Protein AF-A0A2W0B9J3-F1 (afdb_monomer_lite)

Sequence (115 aa):
MVRSGYRTKSEAAHKLIRHPASRTFAASAPAKIAAGSRSGMVVPVAVPQPRQAVLNERSLSRLEESTLTNTLVRRCIAGDASAWEDLVKQQNRRIYNICYRFTGSASDAEDLTQE

Structure (mmCIF, N/CA/C/O backbone):
data_AF-A0A2W0B9J3-F1
#
_entry.id   AF-A0A2W0B9J3-F1
#
loop_
_atom_site.group_PDB
_atom_site.id
_atom_site.type_symbol
_atom_site.label_atom_id
_atom_site.label_alt_id
_atom_site.label_comp_id
_ato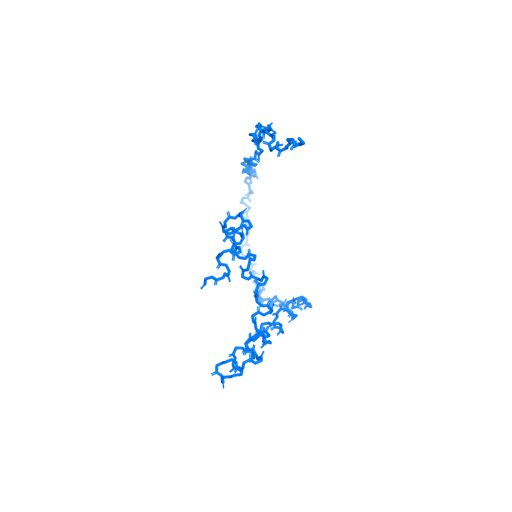m_site.label_asym_id
_atom_site.label_entity_id
_atom_site.label_seq_id
_atom_site.pdbx_PDB_ins_code
_atom_site.Cartn_x
_atom_site.Cartn_y
_atom_site.Cartn_z
_atom_site.occupancy
_atom_site.B_iso_or_equiv
_atom_site.auth_seq_id
_atom_site.auth_comp_id
_atom_site.auth_asym_id
_atom_site.auth_atom_id
_atom_site.pdbx_PDB_model_num
ATOM 1 N N . MET A 1 1 ? 23.151 23.033 37.081 1.00 39.84 1 MET A N 1
ATOM 2 C CA . MET A 1 1 ? 22.379 23.536 35.927 1.00 39.84 1 MET A CA 1
ATOM 3 C C . MET A 1 1 ? 21.322 22.489 35.568 1.00 39.84 1 MET A C 1
ATOM 5 O O . MET A 1 1 ? 21.695 21.377 35.243 1.00 39.84 1 MET A O 1
ATOM 9 N N . VAL A 1 2 ? 20.047 22.848 35.762 1.00 45.16 2 VAL A N 1
ATOM 10 C CA . VAL A 1 2 ? 18.768 22.288 35.256 1.00 45.16 2 VAL A CA 1
ATOM 11 C C . VAL A 1 2 ? 18.516 20.761 35.251 1.00 45.16 2 VAL A C 1
ATOM 13 O O . VAL A 1 2 ? 19.045 20.004 34.450 1.00 45.16 2 VAL A O 1
ATOM 16 N N . ARG A 1 3 ? 17.565 20.369 36.114 1.00 45.56 3 ARG A N 1
ATOM 17 C CA . ARG A 1 3 ? 16.766 19.131 36.115 1.00 45.56 3 ARG A CA 1
ATOM 18 C C . ARG A 1 3 ? 15.585 19.262 35.141 1.00 45.56 3 ARG A C 1
ATOM 20 O O . ARG A 1 3 ? 14.944 20.307 35.150 1.00 45.56 3 ARG A O 1
ATOM 27 N N . SER A 1 4 ? 15.207 18.194 34.440 1.00 36.88 4 SER A N 1
ATOM 28 C CA . SER A 1 4 ? 13.822 17.952 33.990 1.00 36.88 4 SER A CA 1
ATOM 29 C C . SER A 1 4 ? 13.718 16.485 33.541 1.00 36.88 4 SER A C 1
ATOM 31 O O . SER A 1 4 ? 14.455 16.081 32.658 1.00 36.88 4 SER A O 1
ATOM 33 N N . GLY A 1 5 ? 12.948 15.575 34.132 1.00 39.62 5 GLY A N 1
ATOM 34 C CA . GLY A 1 5 ? 11.728 15.757 34.904 1.00 39.62 5 GLY A CA 1
ATOM 35 C C . GLY A 1 5 ? 10.510 15.288 34.109 1.00 39.62 5 GLY A C 1
ATOM 36 O O . GLY A 1 5 ? 9.553 16.046 33.995 1.00 39.62 5 GLY A O 1
ATOM 37 N N . TYR A 1 6 ? 10.507 14.058 33.579 1.00 40.56 6 TYR A N 1
ATOM 38 C CA . TYR A 1 6 ? 9.263 13.434 33.113 1.00 40.56 6 TYR A CA 1
ATOM 39 C C . TYR A 1 6 ? 8.441 13.024 34.337 1.00 40.56 6 TYR A C 1
ATOM 41 O O . TYR A 1 6 ? 8.547 11.931 34.888 1.00 40.56 6 TYR A O 1
ATOM 49 N N . ARG A 1 7 ? 7.700 14.017 34.828 1.00 42.91 7 ARG A N 1
ATOM 50 C CA . ARG A 1 7 ? 6.738 13.945 35.917 1.00 42.91 7 ARG A CA 1
ATOM 51 C C . ARG A 1 7 ? 5.591 13.014 35.522 1.00 42.91 7 ARG A C 1
ATOM 53 O O . ARG A 1 7 ? 4.931 13.208 34.509 1.00 42.91 7 ARG A O 1
ATOM 60 N N . THR A 1 8 ? 5.350 12.048 36.393 1.00 45.84 8 THR A N 1
ATOM 61 C CA . THR A 1 8 ? 4.163 11.203 36.486 1.00 45.84 8 THR A CA 1
ATOM 62 C C . THR A 1 8 ? 2.905 12.019 36.817 1.00 45.84 8 THR A C 1
ATOM 64 O O . THR A 1 8 ? 2.974 12.941 37.632 1.00 45.84 8 THR A O 1
ATOM 67 N N . LYS A 1 9 ? 1.763 11.652 36.210 1.00 33.56 9 LYS A N 1
ATOM 68 C CA . LYS A 1 9 ? 0.414 11.489 36.811 1.00 33.56 9 LYS A CA 1
ATOM 69 C C . LYS A 1 9 ? -0.682 11.568 35.744 1.00 33.56 9 LYS A C 1
ATOM 71 O O . LYS A 1 9 ? -0.665 12.489 34.939 1.00 33.56 9 LYS A O 1
ATOM 76 N N . SER A 1 10 ? -1.633 10.632 35.828 1.00 38.69 10 SER A N 1
ATOM 77 C CA . SER A 1 10 ? -3.018 10.653 35.312 1.00 38.69 10 SER A CA 1
ATOM 78 C C . SER A 1 10 ? -3.377 9.217 34.898 1.00 38.69 10 SER A C 1
ATOM 80 O O . SER A 1 10 ? -3.296 8.860 33.731 1.00 38.69 10 SER A O 1
ATOM 82 N N . GLU A 1 11 ? -3.537 8.266 35.815 1.00 38.50 11 GLU A N 1
ATOM 83 C CA . GLU A 1 11 ? -4.709 8.137 36.696 1.00 38.50 11 GLU A CA 1
ATOM 84 C C . GLU A 1 11 ? -6.035 8.113 35.911 1.00 38.50 11 GLU A C 1
ATOM 86 O O . GLU A 1 11 ? -6.475 9.114 35.359 1.00 38.50 11 GLU A O 1
ATOM 91 N N . ALA A 1 12 ? -6.645 6.925 35.898 1.00 44.00 12 ALA A N 1
ATOM 92 C CA . ALA A 1 12 ? -8.078 6.671 35.794 1.00 44.00 12 ALA A CA 1
ATOM 93 C C . ALA A 1 12 ? -8.854 7.280 34.606 1.00 44.00 12 ALA A C 1
ATOM 95 O O . ALA A 1 12 ? -9.486 8.328 34.704 1.00 44.00 12 ALA A O 1
ATOM 96 N N . ALA A 1 13 ? -8.999 6.488 33.542 1.00 43.44 13 ALA A N 1
ATOM 97 C CA . ALA A 1 13 ? -10.138 6.602 32.629 1.00 43.44 13 ALA A CA 1
ATOM 98 C C . ALA A 1 13 ? -10.796 5.234 32.393 1.00 43.44 13 ALA A C 1
ATOM 100 O O . ALA A 1 13 ? -11.016 4.801 31.267 1.00 43.44 13 ALA A O 1
ATOM 101 N N . HIS A 1 14 ? -11.171 4.566 33.488 1.00 39.72 14 HIS A N 1
ATOM 102 C CA . HIS A 1 14 ? -12.279 3.614 33.461 1.00 39.72 14 HIS A CA 1
ATOM 103 C C . HIS A 1 14 ? -13.563 4.406 33.170 1.00 39.72 14 HIS A C 1
ATOM 105 O O . HIS A 1 14 ? -14.216 4.912 34.082 1.00 39.72 14 HIS A O 1
ATOM 111 N N . LYS A 1 15 ? -13.928 4.550 31.892 1.00 51.19 15 LYS A N 1
ATOM 112 C CA . LYS A 1 15 ? -15.261 5.015 31.487 1.00 51.19 15 LYS A CA 1
ATOM 113 C C . LYS A 1 15 ? -15.981 3.916 30.723 1.00 51.19 15 LYS A C 1
ATOM 115 O O . LYS A 1 15 ? -15.920 3.810 29.505 1.00 51.19 15 LYS A O 1
ATOM 120 N N . LEU A 1 16 ? -16.712 3.134 31.512 1.00 48.50 16 LEU A N 1
ATOM 121 C CA . LEU A 1 16 ? -17.909 2.407 31.117 1.00 48.50 16 LEU A CA 1
ATOM 122 C C . LEU A 1 16 ? -18.827 3.323 30.297 1.00 48.50 16 LEU A C 1
ATOM 124 O O . LEU A 1 16 ? -19.450 4.225 30.856 1.00 48.50 16 LEU A O 1
ATOM 128 N N . ILE A 1 17 ? -18.962 3.076 28.995 1.00 48.97 17 ILE A N 1
ATOM 129 C CA . ILE A 1 17 ? -20.079 3.607 28.206 1.00 48.97 17 ILE A CA 1
ATOM 130 C C . ILE A 1 17 ? -20.650 2.483 27.337 1.00 48.97 17 ILE A C 1
ATOM 132 O O . ILE A 1 17 ? -20.327 2.314 26.171 1.00 48.97 17 ILE A O 1
ATOM 136 N N . ARG A 1 18 ? -21.512 1.712 28.009 1.00 43.66 18 ARG A N 1
ATOM 137 C CA . ARG A 1 18 ? -22.847 1.271 27.579 1.00 43.66 18 ARG A CA 1
ATOM 138 C C . ARG A 1 18 ? -22.976 0.743 26.146 1.00 43.66 18 ARG A C 1
ATOM 140 O O . ARG A 1 18 ? -23.245 1.490 25.212 1.00 43.66 18 ARG A O 1
ATOM 147 N N . HIS A 1 19 ? -22.983 -0.583 26.034 1.00 49.34 19 HIS A N 1
ATOM 148 C CA . HIS A 1 19 ? -23.742 -1.266 24.990 1.00 49.34 19 HIS A CA 1
ATOM 149 C C . HIS A 1 19 ? -25.225 -0.858 25.086 1.00 49.34 19 HIS A C 1
ATOM 151 O O . HIS A 1 19 ? -25.793 -0.949 26.181 1.00 49.34 19 HIS A O 1
ATOM 157 N N . PRO A 1 20 ? -25.891 -0.438 23.996 1.00 54.44 20 PRO A N 1
ATOM 158 C CA . PRO A 1 20 ? -27.343 -0.413 23.979 1.00 54.44 20 PRO A CA 1
ATOM 159 C C . PRO A 1 20 ? -27.848 -1.858 23.997 1.00 54.44 20 PRO A C 1
ATOM 161 O O . PRO A 1 20 ? -27.728 -2.607 23.028 1.00 54.44 20 PRO A O 1
ATOM 164 N N . ALA A 1 21 ? -28.375 -2.240 25.155 1.00 45.25 21 ALA A N 1
ATOM 165 C CA . A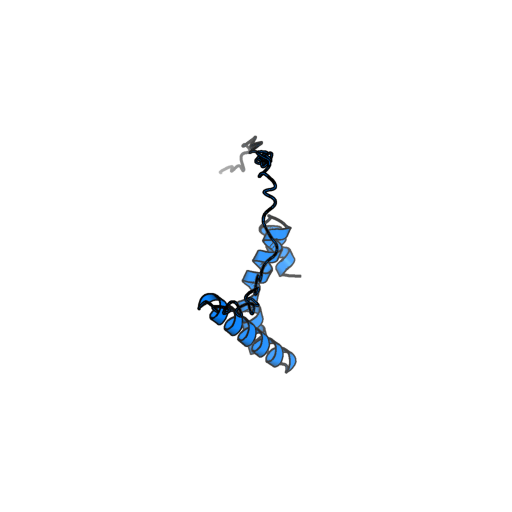LA A 1 21 ? -29.137 -3.451 25.360 1.00 45.25 21 ALA A CA 1
ATOM 166 C C . ALA A 1 21 ? -30.373 -3.475 24.442 1.00 45.25 21 ALA A C 1
ATOM 168 O O . ALA A 1 21 ? -31.042 -2.463 24.247 1.00 45.25 21 ALA A O 1
ATOM 169 N N . SER A 1 22 ? -30.676 -4.672 23.943 1.00 45.94 22 SER A N 1
ATOM 170 C CA . SER A 1 22 ? -32.039 -5.168 23.741 1.00 45.94 22 SER A CA 1
ATOM 171 C C . SER A 1 22 ? -32.946 -4.335 22.826 1.00 45.94 22 SER A C 1
ATOM 173 O O . SER A 1 22 ? -33.777 -3.554 23.284 1.00 45.94 22 SER A O 1
ATOM 175 N N . ARG A 1 23 ? -32.885 -4.602 21.512 1.00 50.31 23 ARG A N 1
ATOM 176 C CA . ARG A 1 23 ? -34.026 -4.323 20.625 1.00 50.31 23 ARG A CA 1
ATOM 177 C C . ARG A 1 23 ? -35.208 -5.157 21.112 1.00 50.31 23 ARG A C 1
ATOM 179 O O . ARG A 1 23 ? -35.221 -6.378 20.990 1.00 50.31 23 ARG A O 1
ATOM 186 N N . THR A 1 24 ? -36.162 -4.467 21.713 1.00 52.22 24 THR A N 1
ATOM 187 C CA . THR A 1 24 ? -37.447 -4.985 22.157 1.00 52.22 24 THR A CA 1
ATOM 188 C C . THR A 1 24 ? -38.200 -5.590 20.973 1.00 52.22 24 THR A C 1
ATOM 190 O O . THR A 1 24 ? -38.365 -4.966 19.924 1.00 52.22 24 THR A O 1
ATOM 193 N N . PHE A 1 25 ? -38.645 -6.835 21.133 1.00 42.59 25 PHE A N 1
ATOM 194 C CA . PHE A 1 25 ? -39.624 -7.443 20.243 1.00 42.59 25 PHE A CA 1
ATOM 195 C C . PHE A 1 25 ? -40.971 -6.760 20.494 1.00 42.59 25 PHE A C 1
ATOM 197 O O . PHE A 1 25 ? -41.557 -6.907 21.564 1.00 42.59 25 PHE A O 1
ATOM 204 N N . ALA A 1 26 ? -41.454 -5.995 19.517 1.00 45.91 26 ALA A N 1
ATOM 205 C CA . ALA A 1 26 ? -42.829 -5.522 19.515 1.00 45.91 26 ALA A CA 1
ATOM 206 C C . ALA A 1 26 ? -43.748 -6.701 19.158 1.00 45.91 26 ALA A C 1
ATOM 208 O O . ALA A 1 26 ? -43.793 -7.147 18.013 1.00 45.91 26 ALA A O 1
ATOM 209 N N . ALA A 1 27 ? -44.451 -7.216 20.162 1.00 48.81 27 ALA A N 1
ATOM 210 C CA . ALA A 1 27 ? -45.612 -8.079 19.997 1.00 48.81 27 ALA A CA 1
ATOM 211 C C . ALA A 1 27 ? -46.879 -7.215 19.881 1.00 48.81 27 ALA A C 1
ATOM 213 O O . ALA A 1 27 ? -47.053 -6.309 20.692 1.00 48.81 27 ALA A O 1
ATOM 214 N N . SER A 1 28 ? -47.735 -7.504 18.889 1.00 42.69 28 SER A N 1
ATOM 215 C CA . SER A 1 28 ? -49.182 -7.181 18.776 1.00 42.69 28 SER A CA 1
ATOM 216 C C . SER A 1 28 ? -49.563 -7.277 17.284 1.00 42.69 28 SER A C 1
ATOM 218 O O . SER A 1 28 ? -48.862 -6.690 16.469 1.00 42.69 28 SER A O 1
ATOM 220 N N . ALA A 1 29 ? -50.585 -7.969 16.772 1.00 55.91 29 ALA A N 1
ATOM 221 C CA . ALA A 1 29 ? -51.749 -8.715 17.265 1.00 55.91 29 ALA A CA 1
ATOM 222 C C . ALA A 1 29 ? -52.265 -9.607 16.089 1.00 55.91 29 ALA A C 1
ATOM 224 O O . ALA A 1 29 ? -51.827 -9.405 14.952 1.00 55.91 29 ALA A O 1
ATOM 225 N N . PRO A 1 30 ? -53.176 -10.584 16.293 1.00 49.09 30 PRO A N 1
ATOM 226 C CA . PRO A 1 30 ? -53.625 -11.481 15.222 1.00 49.09 30 PRO A CA 1
ATOM 227 C C . PRO A 1 30 ? -54.598 -10.799 14.245 1.00 49.09 30 PRO A C 1
ATOM 229 O O . PRO A 1 30 ? -55.669 -10.328 14.632 1.00 49.09 30 PRO A O 1
ATOM 232 N N . ALA A 1 31 ? -54.257 -10.795 12.954 1.00 49.66 31 ALA A N 1
ATOM 233 C CA . ALA A 1 31 ? -55.183 -10.421 11.890 1.00 49.66 31 ALA A CA 1
ATOM 234 C C . ALA A 1 31 ? -56.154 -11.583 11.600 1.00 49.66 31 ALA A C 1
ATOM 236 O O . ALA A 1 31 ? -55.745 -12.721 11.373 1.00 49.66 31 ALA A O 1
ATOM 237 N N . LYS A 1 32 ? -57.453 -11.272 11.641 1.00 48.66 32 LYS A N 1
ATOM 238 C CA . LYS A 1 32 ? -58.590 -12.175 11.410 1.00 48.66 32 LYS A CA 1
ATOM 239 C C . LYS A 1 32 ? -58.481 -12.916 10.070 1.00 48.66 32 LYS A C 1
ATOM 241 O O . LYS A 1 32 ? -58.306 -12.291 9.028 1.00 48.66 32 LYS A O 1
ATOM 246 N N . ILE A 1 33 ? -58.701 -14.231 10.096 1.00 46.84 33 ILE A N 1
ATOM 247 C CA . ILE A 1 33 ? -58.931 -15.045 8.897 1.00 46.84 33 ILE A CA 1
ATOM 248 C C . ILE A 1 33 ? -60.365 -14.771 8.430 1.00 46.84 33 ILE A C 1
ATOM 250 O O . ILE A 1 33 ? -61.324 -15.266 9.018 1.00 46.84 33 ILE A O 1
ATOM 254 N N . ALA A 1 34 ? -60.514 -13.951 7.391 1.00 49.50 34 ALA A N 1
ATOM 255 C CA . ALA A 1 34 ? -61.767 -13.814 6.661 1.00 49.50 34 ALA A CA 1
ATOM 256 C C . ALA A 1 34 ? -61.780 -14.838 5.518 1.00 49.50 34 ALA A C 1
ATOM 258 O O . ALA A 1 34 ? -61.008 -14.740 4.566 1.00 49.50 34 ALA A O 1
ATOM 259 N N . ALA A 1 35 ? -62.647 -15.842 5.636 1.00 50.66 35 ALA A N 1
ATOM 260 C CA . ALA A 1 35 ? -62.975 -16.756 4.554 1.00 50.66 35 ALA A CA 1
ATOM 261 C C . ALA A 1 35 ? -63.782 -16.000 3.483 1.00 50.66 35 ALA A C 1
ATOM 263 O O . ALA A 1 35 ? -64.847 -15.461 3.776 1.00 50.66 35 ALA A O 1
ATOM 264 N N . GLY A 1 36 ? -63.276 -15.956 2.249 1.00 45.53 36 GLY A N 1
ATOM 265 C CA . GLY A 1 36 ? -63.929 -15.274 1.134 1.00 45.53 36 GLY A CA 1
ATOM 266 C C . GLY A 1 36 ? -63.519 -15.856 -0.216 1.00 45.53 36 GLY A C 1
ATOM 267 O O . GLY A 1 36 ? -62.413 -15.624 -0.682 1.00 45.53 36 GLY A O 1
ATOM 268 N N . SER A 1 37 ? -64.433 -16.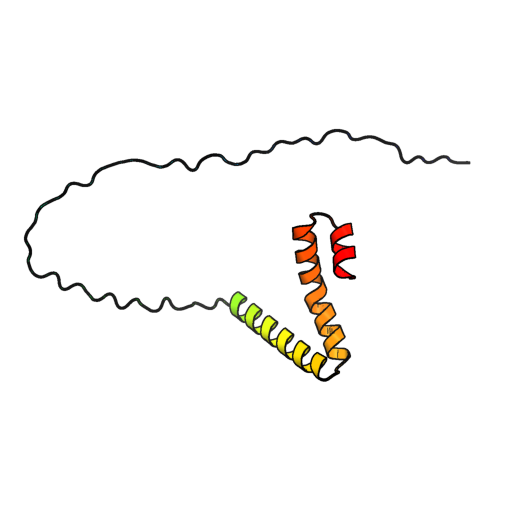644 -0.786 1.00 51.25 37 SER A N 1
ATOM 269 C CA . SER A 1 37 ? -64.645 -17.001 -2.198 1.00 51.25 37 SER A CA 1
ATOM 270 C C . SER A 1 37 ? -63.441 -17.042 -3.159 1.00 51.25 37 SER A C 1
ATOM 272 O O . SER A 1 37 ? -62.914 -16.026 -3.608 1.00 51.25 37 SER A O 1
ATOM 274 N N . ARG A 1 38 ? -63.083 -18.262 -3.577 1.00 55.31 38 ARG A N 1
ATOM 275 C CA . ARG A 1 38 ? -62.171 -18.546 -4.693 1.00 55.31 38 ARG A CA 1
ATOM 276 C C . ARG A 1 38 ? -62.825 -18.148 -6.021 1.00 55.31 38 ARG A C 1
ATOM 278 O O . ARG A 1 38 ? -63.601 -18.924 -6.572 1.00 55.31 38 ARG A O 1
ATOM 285 N N . SER A 1 39 ? -62.471 -16.993 -6.574 1.00 50.38 39 SER A N 1
ATOM 286 C CA . SER A 1 39 ? -62.693 -16.732 -7.998 1.00 50.38 39 SER A CA 1
ATOM 287 C C . SER A 1 39 ? -61.597 -15.836 -8.574 1.00 50.38 39 SER A C 1
ATOM 289 O O . SER A 1 39 ? -61.475 -14.673 -8.208 1.00 50.38 39 SER A O 1
ATOM 291 N N . GLY A 1 40 ? -60.777 -16.424 -9.451 1.00 56.59 40 GLY A N 1
ATOM 292 C CA . GLY A 1 40 ? -60.029 -15.716 -10.492 1.00 56.59 40 GLY A CA 1
ATOM 293 C C . GLY A 1 40 ? -58.990 -14.683 -10.055 1.00 56.59 40 GLY A C 1
ATOM 294 O O . GLY A 1 40 ? -59.020 -13.561 -10.548 1.00 56.59 40 GLY A O 1
ATOM 295 N N . MET A 1 41 ? -58.029 -15.043 -9.201 1.00 47.44 41 MET A N 1
ATOM 296 C CA . MET A 1 41 ? -56.834 -14.215 -9.008 1.00 47.44 41 MET A CA 1
ATOM 297 C C . MET A 1 41 ? -55.822 -14.554 -10.109 1.00 47.44 41 MET A C 1
ATOM 299 O O . MET A 1 41 ? -55.010 -15.468 -9.967 1.00 47.44 41 MET A O 1
ATOM 303 N N . VAL A 1 42 ? -55.880 -13.831 -11.229 1.00 58.00 42 VAL A N 1
ATOM 304 C CA . VAL A 1 42 ? -54.699 -13.681 -12.084 1.00 58.00 42 VAL A CA 1
ATOM 305 C C . VAL A 1 42 ? -53.655 -12.965 -11.239 1.00 58.00 42 VAL A C 1
ATOM 307 O O . VAL A 1 42 ? -53.721 -11.758 -11.028 1.00 58.00 42 VAL A O 1
ATOM 310 N N . VAL A 1 43 ? -52.724 -13.727 -10.669 1.00 59.03 43 VAL A N 1
ATOM 311 C CA . VAL A 1 43 ? -51.499 -13.159 -10.114 1.00 59.03 43 VAL A CA 1
ATOM 312 C C . VAL A 1 43 ? -50.849 -12.410 -11.274 1.00 59.03 43 VAL A C 1
ATOM 314 O O . VAL A 1 43 ? -50.505 -13.064 -12.263 1.00 59.03 43 VAL A O 1
ATOM 317 N N . PRO A 1 44 ? -50.687 -11.073 -11.226 1.00 59.78 44 PRO A N 1
ATOM 318 C CA . PRO A 1 44 ? -49.721 -10.469 -12.117 1.00 59.78 44 PRO A CA 1
ATOM 319 C C . PRO A 1 44 ? -48.417 -11.177 -11.773 1.00 59.78 44 PRO A C 1
ATOM 321 O O . PRO A 1 44 ? -47.979 -11.145 -10.620 1.00 59.78 44 PRO A O 1
ATOM 324 N N . VAL A 1 45 ? -47.848 -11.904 -12.736 1.00 57.31 45 VAL A N 1
ATOM 325 C CA . VAL A 1 45 ? -46.480 -12.374 -12.591 1.00 57.31 45 VAL A CA 1
ATOM 326 C C . VAL A 1 45 ? -45.683 -11.083 -12.449 1.00 57.31 45 VAL A C 1
ATOM 328 O O . VAL A 1 45 ? -45.517 -10.314 -13.394 1.00 57.31 45 VAL A O 1
ATOM 331 N N . ALA A 1 46 ? -45.346 -10.737 -11.210 1.00 59.75 46 ALA A N 1
ATOM 332 C CA . ALA A 1 46 ? -44.454 -9.642 -10.931 1.00 59.75 46 ALA A CA 1
ATOM 333 C C . ALA A 1 46 ? -43.123 -10.132 -11.475 1.00 59.75 46 ALA A C 1
ATOM 335 O O . ALA A 1 46 ? -42.373 -10.804 -10.772 1.00 59.75 46 ALA A O 1
ATOM 336 N N . VAL A 1 47 ? -42.879 -9.881 -12.765 1.00 64.06 47 VAL A N 1
ATOM 337 C CA . VAL A 1 47 ? -41.536 -9.925 -13.324 1.00 64.06 47 VAL A CA 1
ATOM 338 C C . VAL A 1 47 ? -40.727 -9.086 -12.343 1.00 64.06 47 VAL A C 1
ATOM 340 O O . VAL A 1 47 ? -41.062 -7.906 -12.181 1.00 64.06 47 VAL A O 1
ATOM 343 N N . PRO A 1 48 ? -39.775 -9.674 -11.593 1.00 62.62 48 PRO A N 1
ATOM 344 C CA . PRO A 1 48 ? -38.963 -8.892 -10.690 1.00 62.62 48 PRO A CA 1
ATOM 345 C C . PRO A 1 48 ? -38.262 -7.890 -11.587 1.00 62.62 48 PRO A C 1
ATOM 347 O O . PRO A 1 48 ? -37.414 -8.260 -12.398 1.00 62.62 48 PRO A O 1
ATOM 350 N N . GLN A 1 49 ? -38.710 -6.636 -11.523 1.00 57.84 49 GLN A N 1
ATOM 351 C CA . GLN A 1 49 ? -38.066 -5.571 -12.263 1.00 57.84 49 GLN A CA 1
ATOM 352 C C . GLN A 1 49 ? -36.593 -5.658 -11.869 1.00 57.84 49 GLN A C 1
ATOM 354 O O . GLN A 1 49 ? -36.317 -5.706 -10.661 1.00 57.84 49 GLN A O 1
ATOM 359 N N . PRO A 1 50 ? -35.656 -5.761 -12.830 1.00 61.09 50 PRO A N 1
ATOM 360 C CA . PRO A 1 50 ? -34.250 -5.690 -12.499 1.00 61.09 50 PRO A CA 1
ATOM 361 C C . PRO A 1 50 ? -34.092 -4.360 -11.781 1.00 61.09 50 PRO A C 1
ATOM 363 O O . PRO A 1 50 ? -34.284 -3.300 -12.376 1.00 61.09 50 PRO A O 1
ATOM 366 N N . ARG A 1 51 ? -33.866 -4.427 -10.464 1.00 61.16 51 ARG A N 1
ATOM 367 C CA . ARG A 1 51 ? -33.567 -3.269 -9.632 1.00 61.16 51 ARG A CA 1
ATOM 368 C C . ARG A 1 51 ? -32.377 -2.646 -10.333 1.00 61.16 51 ARG A C 1
ATOM 370 O O . ARG A 1 51 ? -31.302 -3.240 -10.295 1.00 61.16 51 ARG A O 1
ATOM 377 N N . GLN A 1 52 ? -32.602 -1.564 -11.079 1.00 58.66 52 GLN A N 1
ATOM 378 C CA . GLN A 1 52 ? -31.535 -0.924 -11.827 1.00 58.66 52 GLN A CA 1
ATOM 379 C C . GLN A 1 52 ? -30.436 -0.685 -10.802 1.00 58.66 52 GLN A C 1
ATOM 381 O O . GLN A 1 52 ? -30.671 -0.034 -9.781 1.00 58.66 52 GLN A O 1
ATOM 386 N N . ALA A 1 53 ? -29.285 -1.328 -10.999 1.00 62.44 53 ALA A N 1
ATOM 387 C CA . ALA A 1 53 ? -28.113 -1.037 -10.210 1.00 62.44 53 ALA A CA 1
ATOM 388 C C . ALA A 1 53 ? -27.754 0.387 -10.608 1.00 62.44 53 ALA A C 1
ATOM 390 O O . ALA A 1 53 ? -27.086 0.605 -11.615 1.00 62.44 53 ALA A O 1
ATOM 391 N N . VAL A 1 54 ? -28.312 1.363 -9.894 1.00 66.00 54 VAL A N 1
ATOM 392 C CA . VAL A 1 54 ? -27.938 2.756 -10.064 1.00 66.00 54 VAL A CA 1
ATOM 393 C C . VAL A 1 54 ? -26.508 2.815 -9.552 1.00 66.00 54 VAL A C 1
ATOM 395 O O . VAL A 1 54 ? -26.268 2.940 -8.350 1.00 66.00 54 VAL A O 1
ATOM 398 N N . LEU A 1 55 ? -25.557 2.591 -10.460 1.00 67.88 55 LEU A N 1
ATOM 399 C CA . LEU A 1 55 ? -24.147 2.800 -10.200 1.00 67.88 55 LEU A CA 1
ATOM 400 C C . LEU A 1 55 ? -24.016 4.292 -9.930 1.00 67.88 55 LEU A C 1
ATOM 402 O O . LEU A 1 55 ? -24.102 5.119 -10.832 1.00 67.88 55 LEU A O 1
ATOM 406 N N . ASN A 1 56 ? -23.921 4.642 -8.653 1.00 84.25 56 ASN A N 1
ATOM 407 C CA . ASN A 1 56 ? -23.657 6.015 -8.269 1.00 84.25 56 ASN A CA 1
ATOM 408 C C . ASN A 1 56 ? -22.242 6.397 -8.728 1.00 84.25 56 ASN A C 1
ATOM 410 O O . ASN A 1 56 ? -21.368 5.538 -8.857 1.00 84.25 56 ASN A O 1
ATOM 414 N N . GLU A 1 57 ? -21.992 7.687 -8.932 1.00 83.12 57 GLU A N 1
ATOM 415 C CA . GLU A 1 57 ? -20.686 8.188 -9.387 1.00 83.12 57 GLU A CA 1
ATOM 416 C C . GLU A 1 57 ? -19.533 7.669 -8.513 1.00 83.12 57 GLU A C 1
ATOM 418 O O . GLU A 1 57 ? -18.502 7.238 -9.014 1.00 83.12 57 GLU A O 1
ATOM 423 N N . ARG A 1 58 ? -19.749 7.577 -7.193 1.00 86.69 58 ARG A N 1
ATOM 424 C CA . ARG A 1 58 ? -18.763 7.038 -6.239 1.00 86.69 58 ARG A CA 1
ATOM 425 C C . ARG A 1 58 ? -18.385 5.582 -6.518 1.00 86.69 58 ARG A C 1
ATOM 427 O O . ARG A 1 58 ? -17.246 5.185 -6.277 1.00 86.69 58 ARG A O 1
ATOM 434 N N . SER A 1 59 ? -19.340 4.768 -6.959 1.00 88.81 59 SER A N 1
ATOM 435 C CA . SER A 1 59 ? -19.105 3.373 -7.323 1.00 88.81 59 SER A CA 1
ATOM 436 C C . SER A 1 59 ? -18.312 3.274 -8.619 1.00 88.81 59 SER A C 1
ATOM 438 O O . SER A 1 59 ? -17.397 2.459 -8.676 1.00 88.81 59 SER A O 1
ATOM 440 N N . LEU A 1 60 ? -18.568 4.158 -9.589 1.00 87.69 60 LEU A N 1
ATOM 441 C CA . LEU A 1 60 ? -17.775 4.253 -10.816 1.00 87.69 60 LEU A CA 1
ATOM 442 C C . LEU A 1 60 ? -16.322 4.629 -10.502 1.00 87.69 60 LEU A C 1
ATOM 444 O O . LEU A 1 60 ? -15.423 3.884 -10.882 1.00 87.69 60 LEU A O 1
ATOM 448 N N . SER A 1 61 ? -16.087 5.666 -9.689 1.00 90.31 61 SER A N 1
ATOM 449 C CA . SER A 1 61 ? -14.724 6.072 -9.303 1.00 90.31 61 SER A CA 1
ATOM 450 C C . SER A 1 61 ? -13.951 4.964 -8.579 1.00 90.31 61 SER A C 1
ATOM 452 O O . SER A 1 61 ? -12.754 4.796 -8.787 1.00 90.31 61 SER A O 1
ATOM 454 N N . ARG A 1 62 ? -14.625 4.160 -7.742 1.00 88.12 62 ARG A N 1
ATOM 455 C CA . ARG A 1 62 ? -13.995 3.007 -7.072 1.00 88.12 62 ARG A CA 1
ATOM 456 C C . ARG A 1 62 ? -13.614 1.901 -8.058 1.00 88.12 62 ARG A C 1
ATOM 458 O O . ARG A 1 62 ? -12.596 1.238 -7.864 1.00 88.12 62 ARG A O 1
ATOM 465 N N . LEU A 1 63 ? -14.446 1.656 -9.069 1.00 90.88 63 LEU A N 1
ATOM 466 C CA . LEU A 1 63 ? -14.143 0.675 -10.111 1.00 90.88 63 LEU A CA 1
ATOM 467 C C . LEU A 1 63 ? -12.959 1.147 -10.954 1.00 90.88 63 LEU A C 1
ATOM 469 O O . LEU A 1 63 ? -12.028 0.374 -11.162 1.00 90.88 63 LEU A O 1
ATOM 473 N N . GLU A 1 64 ? -12.954 2.418 -11.352 1.00 91.44 64 GLU A N 1
ATOM 474 C CA . GLU A 1 64 ? -11.835 3.048 -12.057 1.00 91.44 64 GLU A CA 1
ATOM 475 C C . GLU A 1 64 ? -10.539 2.919 -11.249 1.00 91.44 64 GLU A C 1
ATOM 477 O O . GLU A 1 64 ? -9.558 2.372 -11.753 1.00 91.44 64 GLU A O 1
ATOM 482 N N . GLU A 1 65 ? -10.555 3.287 -9.965 1.00 90.56 65 GLU A N 1
ATOM 483 C CA . GLU A 1 65 ? -9.401 3.127 -9.075 1.00 90.56 65 GLU A CA 1
ATOM 484 C C . GLU A 1 65 ? -8.908 1.669 -9.032 1.00 90.56 65 GLU A C 1
ATOM 486 O O . GLU A 1 65 ? -7.717 1.407 -9.198 1.00 90.56 65 GLU A O 1
ATOM 491 N N . SER A 1 66 ? -9.825 0.702 -8.918 1.00 93.44 66 SER A N 1
ATOM 492 C CA . SER A 1 66 ? -9.490 -0.728 -8.938 1.00 93.44 66 SER A CA 1
ATOM 493 C C . SER A 1 66 ? -8.864 -1.184 -10.264 1.00 93.44 66 SER A C 1
ATOM 495 O O . SER A 1 66 ? -7.994 -2.063 -10.266 1.00 93.44 66 SER A O 1
ATOM 497 N N . THR A 1 67 ? -9.303 -0.630 -11.398 1.00 95.88 67 THR A N 1
ATOM 498 C CA . THR A 1 67 ? -8.720 -0.937 -12.717 1.00 95.88 67 THR A CA 1
ATOM 499 C C . THR A 1 67 ? -7.332 -0.320 -12.894 1.00 95.88 67 THR A C 1
ATOM 501 O O . THR A 1 67 ? -6.441 -0.971 -13.453 1.00 95.88 67 THR A O 1
ATOM 504 N N . LEU A 1 68 ? -7.107 0.882 -12.353 1.00 94.88 68 LEU A N 1
ATOM 505 C CA . LEU A 1 68 ? -5.793 1.528 -12.331 1.00 94.88 68 LEU A CA 1
ATOM 506 C C . LEU A 1 68 ? -4.802 0.709 -11.499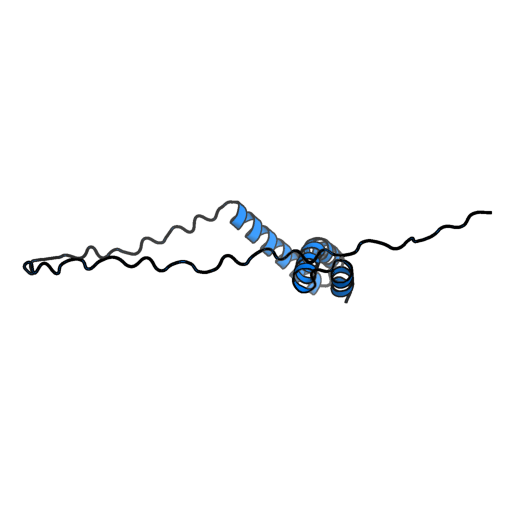 1.00 94.88 68 LEU A C 1
ATOM 508 O O . LEU A 1 68 ? -3.727 0.370 -11.994 1.00 94.88 68 LEU A O 1
ATOM 512 N N . THR A 1 69 ? -5.199 0.281 -10.295 1.00 94.75 69 THR A N 1
ATOM 513 C CA . THR A 1 69 ? -4.377 -0.605 -9.456 1.00 94.75 69 THR A CA 1
ATOM 514 C C . THR A 1 69 ? -4.035 -1.909 -10.182 1.00 94.75 69 THR A C 1
ATOM 516 O O . THR A 1 69 ? -2.881 -2.329 -10.175 1.00 94.75 69 THR A O 1
ATOM 519 N N . ASN A 1 70 ? -4.999 -2.533 -10.873 1.00 96.56 70 ASN A N 1
ATOM 520 C CA . ASN A 1 70 ? -4.737 -3.742 -11.668 1.00 96.56 70 ASN A CA 1
ATOM 521 C C . ASN A 1 70 ? -3.696 -3.505 -12.768 1.00 96.56 70 ASN A C 1
ATOM 523 O O . ASN A 1 70 ? -2.834 -4.349 -13.010 1.00 96.56 70 ASN A O 1
ATOM 527 N N . THR A 1 71 ? -3.761 -2.353 -13.430 1.00 96.94 71 THR A N 1
ATOM 528 C CA . THR A 1 71 ? -2.810 -1.995 -14.486 1.00 96.94 71 THR A CA 1
ATOM 529 C C . THR A 1 71 ? -1.399 -1.817 -13.926 1.00 96.94 71 THR A C 1
ATOM 531 O O . THR A 1 71 ? -0.448 -2.343 -14.509 1.00 96.94 71 THR A O 1
ATOM 534 N N . LEU A 1 72 ? -1.258 -1.155 -12.771 1.00 96.31 72 LEU A N 1
ATOM 535 C CA . LEU A 1 72 ? 0.026 -1.031 -12.073 1.00 96.31 72 LEU A CA 1
ATOM 536 C C . LEU A 1 72 ? 0.587 -2.401 -11.688 1.00 96.31 72 LEU A C 1
ATOM 538 O O . LEU A 1 72 ? 1.745 -2.679 -11.984 1.00 96.31 72 LEU A O 1
ATOM 542 N N . VAL A 1 73 ? -0.237 -3.295 -11.132 1.00 96.69 73 VAL A N 1
ATOM 543 C CA . VAL A 1 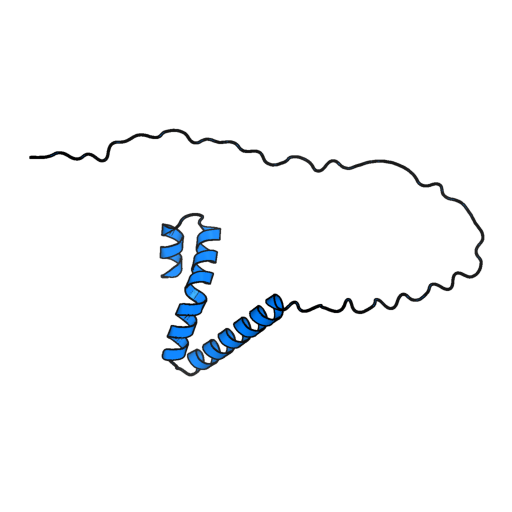73 ? 0.176 -4.666 -10.780 1.00 96.69 73 VAL A CA 1
ATOM 544 C C . VAL A 1 73 ? 0.707 -5.419 -12.001 1.00 96.69 73 VAL A C 1
ATOM 546 O O . VAL A 1 73 ? 1.770 -6.032 -11.932 1.00 96.69 73 VAL A O 1
ATOM 549 N N . ARG A 1 74 ? 0.020 -5.339 -13.148 1.00 97.56 74 ARG A N 1
ATOM 550 C CA . ARG A 1 74 ? 0.482 -5.993 -14.386 1.00 97.56 74 ARG A CA 1
ATOM 551 C C . ARG A 1 74 ? 1.833 -5.453 -14.859 1.00 97.56 74 ARG A C 1
ATOM 553 O O . ARG A 1 74 ? 2.665 -6.239 -15.302 1.00 97.56 74 ARG A O 1
ATOM 560 N N . ARG A 1 75 ? 2.066 -4.141 -14.744 1.00 97.25 75 ARG A N 1
ATOM 561 C CA . ARG A 1 75 ? 3.363 -3.517 -15.060 1.00 97.25 75 ARG A CA 1
ATOM 562 C C . ARG A 1 75 ? 4.457 -3.927 -14.070 1.00 97.25 75 ARG A C 1
ATOM 564 O O . ARG A 1 75 ? 5.557 -4.247 -14.505 1.00 97.25 75 ARG A O 1
ATOM 571 N N . CYS A 1 76 ? 4.145 -4.011 -12.775 1.00 97.44 76 CYS A N 1
ATOM 572 C CA . CYS A 1 76 ? 5.079 -4.502 -11.754 1.00 97.44 76 CYS A CA 1
ATOM 573 C C . CYS A 1 76 ? 5.541 -5.930 -12.065 1.00 97.44 76 CYS A C 1
ATOM 575 O O . CYS A 1 76 ? 6.732 -6.220 -12.017 1.00 97.44 76 CYS A O 1
ATOM 577 N N . ILE A 1 77 ? 4.608 -6.811 -12.445 1.00 96.69 77 ILE A N 1
ATOM 578 C CA . ILE A 1 77 ? 4.915 -8.198 -12.835 1.00 96.69 77 ILE A CA 1
ATOM 579 C C . ILE A 1 77 ? 5.830 -8.239 -14.070 1.00 96.69 77 ILE A C 1
ATOM 581 O O . ILE A 1 77 ? 6.662 -9.134 -14.187 1.00 96.69 77 ILE A O 1
ATOM 585 N N . ALA A 1 78 ? 5.718 -7.260 -14.969 1.00 96.88 78 ALA A N 1
ATOM 586 C CA . ALA A 1 78 ? 6.603 -7.113 -16.123 1.00 96.88 78 ALA A CA 1
ATOM 587 C C . ALA A 1 78 ? 7.989 -6.517 -15.782 1.00 96.88 78 ALA A C 1
ATOM 589 O O . ALA A 1 78 ? 8.805 -6.346 -16.685 1.00 96.88 78 ALA A O 1
ATOM 590 N N . GLY A 1 79 ? 8.270 -6.209 -14.509 1.00 96.25 79 GLY A N 1
ATOM 591 C CA . GLY A 1 79 ? 9.556 -5.676 -14.046 1.00 96.25 79 GLY A CA 1
ATOM 592 C C . GLY A 1 79 ? 9.663 -4.147 -14.048 1.00 96.25 79 GLY A C 1
ATOM 593 O O . GLY A 1 79 ? 10.763 -3.612 -13.929 1.00 96.25 79 GLY A O 1
ATOM 594 N N . ASP A 1 80 ? 8.550 -3.426 -14.187 1.00 97.06 80 ASP A N 1
ATOM 595 C CA . ASP A 1 80 ? 8.539 -1.963 -14.162 1.00 97.06 80 ASP A CA 1
ATOM 596 C C . ASP A 1 80 ? 8.661 -1.418 -12.727 1.00 97.06 80 ASP A C 1
ATOM 598 O O . ASP A 1 80 ? 7.693 -1.402 -11.961 1.00 97.06 80 ASP A O 1
ATOM 602 N N . ALA A 1 81 ? 9.856 -0.938 -12.374 1.00 95.19 81 ALA A N 1
ATOM 603 C CA . ALA A 1 81 ? 10.146 -0.371 -11.057 1.00 95.19 81 ALA A CA 1
ATOM 604 C C . ALA A 1 81 ? 9.344 0.909 -10.755 1.00 95.19 81 ALA A C 1
ATOM 606 O O . ALA A 1 81 ? 8.974 1.143 -9.606 1.00 95.19 81 ALA A O 1
ATOM 607 N N . SER A 1 82 ? 9.016 1.714 -11.772 1.00 95.88 82 SER A N 1
ATOM 608 C CA . SER A 1 82 ? 8.212 2.928 -11.570 1.00 95.88 82 SER A CA 1
ATOM 609 C C . SER A 1 82 ? 6.769 2.584 -11.201 1.00 95.88 82 SER A C 1
ATOM 611 O O . SER A 1 82 ? 6.194 3.174 -10.288 1.00 95.88 82 SER A O 1
ATOM 613 N N . ALA A 1 83 ? 6.211 1.550 -11.839 1.00 96.31 83 ALA A N 1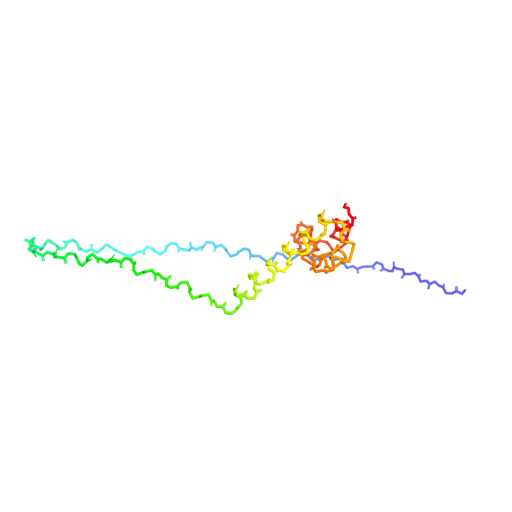
ATOM 614 C CA . ALA A 1 83 ? 4.879 1.058 -11.513 1.00 96.31 83 ALA A CA 1
ATOM 615 C C . ALA A 1 83 ? 4.803 0.502 -10.083 1.00 96.31 83 ALA A C 1
ATOM 617 O O . ALA A 1 83 ? 3.765 0.641 -9.433 1.00 96.31 83 ALA A O 1
ATOM 618 N N . TRP A 1 84 ? 5.892 -0.099 -9.589 1.00 95.25 84 TRP A N 1
ATOM 619 C CA . TRP A 1 84 ? 5.993 -0.552 -8.202 1.00 95.25 84 TRP A CA 1
ATOM 620 C C . TRP A 1 84 ? 5.917 0.615 -7.220 1.00 95.25 84 TRP A C 1
ATOM 622 O O . TRP A 1 84 ? 5.110 0.576 -6.291 1.00 95.25 84 TRP A O 1
ATOM 632 N N . GLU A 1 85 ? 6.699 1.673 -7.440 1.00 96.56 85 GLU A N 1
ATOM 633 C CA . GLU A 1 85 ? 6.650 2.853 -6.576 1.00 96.56 85 GLU A CA 1
ATOM 634 C C . GLU A 1 85 ? 5.253 3.475 -6.524 1.00 96.56 85 GLU A C 1
ATOM 636 O O . GLU A 1 85 ? 4.770 3.826 -5.445 1.00 96.56 85 GLU A O 1
ATOM 641 N N . ASP A 1 86 ? 4.598 3.599 -7.679 1.00 96.00 86 ASP A N 1
ATOM 642 C CA . ASP A 1 86 ? 3.253 4.163 -7.775 1.00 96.00 86 ASP A CA 1
ATOM 643 C C . ASP A 1 86 ? 2.225 3.292 -7.042 1.00 96.00 86 ASP A C 1
ATOM 645 O O . ASP A 1 86 ? 1.391 3.805 -6.288 1.00 96.00 86 ASP A O 1
ATOM 649 N N . LEU A 1 87 ? 2.324 1.968 -7.191 1.00 95.69 87 LEU A N 1
ATOM 650 C CA . LEU A 1 87 ? 1.465 1.013 -6.494 1.00 95.69 87 LEU A CA 1
ATOM 651 C C . LEU A 1 87 ? 1.635 1.110 -4.972 1.00 95.69 87 LEU A C 1
ATOM 653 O O . LEU A 1 87 ? 0.639 1.173 -4.245 1.00 95.69 87 LEU A O 1
ATOM 657 N N . VAL A 1 88 ? 2.880 1.155 -4.486 1.00 94.50 88 VAL A N 1
ATOM 658 C CA . VAL A 1 88 ? 3.183 1.282 -3.052 1.00 94.50 88 VAL A CA 1
ATOM 659 C C . VAL A 1 88 ? 2.642 2.602 -2.506 1.00 94.50 88 VAL A C 1
ATOM 661 O O . VAL A 1 88 ? 1.930 2.590 -1.500 1.00 94.50 88 VAL A O 1
ATOM 664 N N . LYS A 1 89 ? 2.900 3.730 -3.183 1.00 93.69 89 LYS A N 1
ATOM 665 C CA . LYS A 1 89 ? 2.399 5.056 -2.774 1.00 93.69 89 LYS A CA 1
ATOM 666 C C . LYS A 1 89 ? 0.872 5.075 -2.671 1.00 93.69 89 LYS A C 1
ATOM 668 O O . LYS A 1 89 ? 0.332 5.595 -1.693 1.00 93.69 89 LYS A O 1
ATOM 673 N N . GLN A 1 90 ? 0.172 4.485 -3.642 1.00 94.38 90 GLN A N 1
ATOM 674 C CA . GLN A 1 90 ? -1.292 4.457 -3.650 1.00 94.38 90 GLN A CA 1
ATOM 675 C C . GLN A 1 90 ? -1.865 3.561 -2.539 1.00 94.38 90 GLN A C 1
ATOM 677 O O . GLN A 1 90 ? -2.857 3.911 -1.895 1.00 94.38 90 GLN A O 1
ATOM 682 N N . GLN A 1 91 ? -1.248 2.404 -2.291 1.00 94.38 91 GLN A N 1
ATOM 683 C CA . GLN A 1 91 ? -1.820 1.375 -1.425 1.00 94.38 91 GLN A CA 1
ATOM 684 C C . GLN A 1 91 ? -1.372 1.485 0.047 1.00 94.38 91 GLN A C 1
ATOM 686 O O . GLN A 1 91 ? -2.095 1.004 0.928 1.00 94.38 91 GLN A O 1
ATOM 691 N N . ASN A 1 92 ? -0.260 2.171 0.342 1.00 94.19 92 ASN A N 1
ATOM 692 C CA . ASN A 1 92 ? 0.308 2.316 1.691 1.00 94.19 92 ASN A CA 1
ATOM 693 C C . ASN A 1 92 ? -0.729 2.783 2.730 1.00 94.19 92 ASN A C 1
ATOM 695 O O . ASN A 1 92 ? -0.964 2.099 3.725 1.00 94.19 92 ASN A O 1
ATOM 699 N N . ARG A 1 93 ? -1.457 3.873 2.451 1.00 94.06 93 ARG A N 1
ATOM 700 C CA . ARG A 1 93 ? -2.485 4.399 3.369 1.00 94.06 93 ARG A CA 1
ATOM 701 C C . ARG A 1 93 ? -3.599 3.387 3.648 1.00 94.06 93 ARG A C 1
ATOM 703 O O . ARG A 1 93 ? -4.142 3.339 4.751 1.00 94.06 93 ARG A O 1
ATOM 710 N N . ARG A 1 94 ? -3.989 2.595 2.647 1.00 94.44 94 ARG A N 1
ATOM 711 C CA . ARG A 1 94 ? -5.045 1.589 2.804 1.00 94.44 94 ARG A CA 1
ATOM 712 C C . ARG A 1 94 ? -4.564 0.414 3.651 1.00 94.44 94 ARG A C 1
ATOM 714 O O . ARG A 1 94 ? -5.333 -0.026 4.500 1.00 94.44 94 ARG A O 1
ATOM 721 N N . ILE A 1 95 ? -3.336 -0.062 3.443 1.00 95.19 95 ILE A N 1
ATOM 722 C CA . ILE A 1 95 ? -2.738 -1.133 4.258 1.00 95.19 95 ILE A CA 1
ATOM 723 C C . ILE A 1 95 ? -2.578 -0.650 5.700 1.00 95.19 95 ILE A C 1
ATOM 725 O O . ILE A 1 95 ? -3.072 -1.314 6.605 1.00 95.19 95 ILE A O 1
ATOM 729 N N . TYR A 1 96 ? -2.044 0.556 5.905 1.00 96.50 96 TYR A N 1
ATOM 730 C CA . TYR A 1 96 ? -1.953 1.173 7.229 1.00 96.50 96 TYR A CA 1
ATOM 731 C C . TYR A 1 96 ? -3.298 1.209 7.954 1.00 96.50 96 TYR A C 1
ATOM 733 O O . TYR A 1 96 ? -3.415 0.748 9.085 1.00 96.50 96 TYR A O 1
ATOM 741 N N . ASN A 1 97 ? -4.356 1.678 7.286 1.00 96.69 97 ASN A N 1
ATOM 742 C CA . ASN A 1 97 ? -5.691 1.709 7.882 1.00 96.69 97 ASN A CA 1
ATOM 743 C C . ASN A 1 97 ? -6.229 0.311 8.219 1.00 96.69 97 ASN A C 1
ATOM 745 O O . ASN A 1 97 ? -7.047 0.178 9.128 1.00 96.69 97 ASN A O 1
ATOM 749 N N . ILE A 1 98 ? -5.828 -0.724 7.477 1.00 96.31 98 ILE A N 1
ATOM 750 C CA . ILE A 1 98 ? -6.184 -2.109 7.793 1.00 96.31 98 ILE A CA 1
ATOM 751 C C . ILE A 1 98 ? -5.445 -2.541 9.064 1.00 96.31 98 ILE A C 1
ATOM 753 O O . ILE A 1 98 ? -6.110 -2.959 10.010 1.00 96.31 98 ILE A O 1
ATOM 757 N N . CYS A 1 99 ? -4.123 -2.360 9.125 1.00 96.56 99 CYS A N 1
ATOM 758 C CA . CYS A 1 99 ? -3.306 -2.684 10.299 1.00 96.56 99 CYS A CA 1
ATOM 759 C C . CYS A 1 99 ? -3.810 -1.952 11.550 1.00 96.56 99 CYS A C 1
ATOM 761 O O . CYS A 1 99 ? -4.099 -2.582 12.565 1.00 96.56 99 CYS A O 1
ATOM 763 N N . TYR A 1 100 ? -4.061 -0.646 11.440 1.00 96.81 100 TYR A N 1
ATOM 764 C CA . TYR A 1 100 ? -4.573 0.182 12.531 1.00 96.81 100 TYR A CA 1
ATOM 765 C C . TYR A 1 100 ? -5.938 -0.279 13.052 1.00 96.81 100 TYR A C 1
ATOM 767 O O . TYR A 1 100 ? -6.202 -0.226 14.251 1.00 96.81 100 TYR A O 1
ATOM 775 N N . ARG A 1 101 ? -6.827 -0.771 12.181 1.00 96.62 101 ARG A N 1
ATOM 776 C CA . ARG A 1 101 ? -8.129 -1.307 12.612 1.00 96.62 101 ARG A CA 1
ATOM 777 C C . ARG A 1 101 ? -8.019 -2.633 13.360 1.00 96.62 101 ARG A C 1
ATOM 779 O O . ARG A 1 101 ? -8.952 -2.960 14.091 1.00 96.62 101 ARG A O 1
ATOM 786 N N . PHE A 1 102 ? -6.939 -3.383 13.160 1.00 95.25 102 PHE A N 1
ATOM 787 C CA . PHE A 1 102 ? -6.683 -4.628 13.881 1.00 95.25 102 PHE A CA 1
ATOM 788 C C . PHE A 1 102 ? -5.977 -4.391 15.213 1.00 95.25 102 PHE A C 1
ATOM 790 O O . PHE A 1 102 ? -6.352 -5.011 16.205 1.00 95.25 102 PHE A O 1
ATOM 797 N N . THR A 1 103 ? -4.994 -3.492 15.250 1.00 96.75 103 THR A N 1
ATOM 798 C CA . THR A 1 103 ? -4.185 -3.244 16.452 1.00 96.75 103 THR A CA 1
ATOM 799 C C . THR A 1 103 ? -4.798 -2.195 17.377 1.00 96.75 103 THR A C 1
ATOM 801 O O . THR A 1 103 ? -4.610 -2.252 18.587 1.00 96.75 103 THR A O 1
ATOM 804 N N . GLY A 1 104 ? -5.509 -1.203 16.828 1.00 95.31 104 GLY A N 1
ATOM 805 C CA . GLY A 1 104 ? -5.931 -0.005 17.564 1.00 95.31 104 GLY A CA 1
ATOM 806 C C . GLY A 1 104 ? -4.768 0.880 18.040 1.00 95.31 104 GLY A C 1
ATOM 807 O O . GLY A 1 104 ? -5.004 1.874 18.726 1.00 95.31 104 GLY A O 1
ATOM 808 N N . SER A 1 105 ? -3.530 0.535 17.674 1.00 95.69 105 SER A N 1
ATOM 809 C CA . SER A 1 105 ? -2.284 1.193 18.067 1.00 95.69 105 SER A CA 1
ATOM 810 C C . SER A 1 105 ? -1.575 1.719 16.823 1.00 95.69 105 SER A C 1
ATOM 812 O O . SER A 1 105 ? -1.425 0.997 15.837 1.00 95.69 105 SER A O 1
ATOM 814 N N . ALA A 1 106 ? -1.159 2.987 16.857 1.00 94.50 106 ALA A N 1
ATOM 815 C CA . ALA A 1 106 ? -0.466 3.616 15.735 1.00 94.50 106 ALA A CA 1
ATOM 816 C C . ALA A 1 106 ? 0.940 3.033 15.532 1.00 94.50 106 ALA A C 1
ATOM 818 O O . ALA A 1 106 ? 1.285 2.747 14.393 1.00 94.50 106 ALA A O 1
ATOM 819 N N . SER A 1 107 ? 1.696 2.795 16.614 1.00 95.50 107 SER A N 1
ATOM 820 C CA . SER A 1 107 ? 3.039 2.195 16.547 1.00 95.50 107 SER A CA 1
ATOM 821 C C . SER A 1 107 ? 2.993 0.810 15.913 1.00 95.50 107 SER A C 1
ATOM 823 O O . SER A 1 107 ? 3.663 0.552 14.924 1.00 95.50 107 SER A O 1
ATOM 825 N N . ASP A 1 108 ? 2.100 -0.046 16.408 1.00 94.75 108 ASP A N 1
ATOM 826 C CA . ASP A 1 108 ? 2.010 -1.433 15.956 1.00 94.75 108 ASP A CA 1
ATOM 827 C C . ASP A 1 108 ? 1.534 -1.497 14.497 1.00 94.75 108 ASP A C 1
ATOM 829 O O . ASP A 1 108 ? 1.901 -2.398 13.750 1.00 94.75 108 ASP A O 1
ATOM 833 N N . ALA A 1 109 ? 0.702 -0.541 14.069 1.00 95.69 109 ALA A N 1
ATOM 834 C CA . ALA A 1 109 ? 0.274 -0.446 12.680 1.00 95.69 109 ALA A CA 1
ATOM 835 C C . ALA A 1 109 ? 1.409 -0.011 11.743 1.00 95.69 109 ALA A C 1
ATOM 837 O O . ALA A 1 109 ? 1.462 -0.507 10.621 1.00 95.69 109 ALA A O 1
ATOM 838 N N . GLU A 1 110 ? 2.290 0.895 12.181 1.00 94.06 110 GLU A N 1
ATOM 839 C CA . GLU A 1 110 ? 3.477 1.298 11.416 1.00 94.06 110 GLU A CA 1
ATOM 840 C C . GLU A 1 110 ? 4.443 0.129 11.256 1.00 94.06 110 GLU A C 1
ATOM 842 O O . GLU A 1 110 ? 4.859 -0.148 10.129 1.00 94.06 110 GLU A O 1
ATOM 847 N N . ASP A 1 111 ? 4.721 -0.590 12.345 1.00 95.00 111 ASP A N 1
ATOM 848 C CA . ASP A 1 111 ? 5.588 -1.771 12.338 1.00 95.00 111 ASP A CA 1
ATOM 849 C C . ASP A 1 111 ? 5.040 -2.833 11.372 1.00 95.00 111 ASP A C 1
ATOM 851 O O . ASP A 1 111 ? 5.730 -3.269 10.454 1.00 95.00 111 ASP A O 1
ATOM 855 N N . LEU A 1 112 ? 3.746 -3.160 11.472 1.00 92.75 112 LEU A N 1
ATOM 856 C CA . LEU A 1 112 ? 3.097 -4.135 10.585 1.00 92.75 112 LEU A CA 1
ATOM 857 C C . LEU A 1 112 ? 3.050 -3.718 9.109 1.00 92.75 112 LEU A C 1
ATOM 859 O O . LEU A 1 112 ? 2.844 -4.569 8.251 1.00 92.75 112 LEU A O 1
ATOM 863 N N . THR A 1 113 ? 3.152 -2.426 8.792 1.00 91.88 113 THR A N 1
ATOM 864 C CA . THR A 1 113 ? 3.201 -1.968 7.391 1.00 91.88 113 THR A CA 1
ATOM 865 C C . THR A 1 113 ? 4.597 -2.011 6.776 1.00 91.88 113 THR A C 1
ATOM 867 O O . THR A 1 113 ? 4.712 -1.770 5.573 1.00 91.88 113 THR A O 1
ATOM 870 N N . GLN A 1 114 ? 5.634 -2.262 7.581 1.00 88.62 114 GLN A N 1
ATOM 871 C CA . GLN A 1 114 ? 7.032 -2.315 7.147 1.00 88.62 114 GLN A CA 1
ATOM 872 C C . GLN A 1 114 ? 7.550 -3.747 6.922 1.00 88.62 114 GLN A C 1
ATOM 874 O O . GLN A 1 114 ? 8.533 -3.900 6.198 1.00 88.62 114 GLN A O 1
ATOM 879 N N . GLU A 1 115 ? 6.893 -4.756 7.505 1.00 81.94 115 GLU A N 1
ATOM 880 C CA . GLU A 1 115 ? 7.171 -6.199 7.335 1.00 81.94 115 GLU A CA 1
ATOM 881 C C . GLU A 1 115 ? 6.554 -6.778 6.047 1.00 81.94 115 GLU A C 1
ATOM 883 O O . GLU A 1 115 ? 7.253 -7.548 5.346 1.00 81.94 115 GLU A O 1
#

Foldseek 3Di:
DDDDDPDDDDDDDPDDDDDPDDPDDDDDDDDDDDDDDDDDDPPPPPPPDPPPPPCPPVNVVVVVVVVLLVVLVVVVVVVDPVSVVVNCVVCLVVQLVVLCVVPVDNVRSVVVSVD

Radius of gyration: 29.63 Å; chains: 1; bounding box: 87×42×53 Å

Secondary structure (DSSP, 8-state):
-----------------------------PPP------------------------HHHHHHHHHHHHHHHHHHHHHTT-HHHHHHHHHHHHHHHHHHHHHHH--HHHHHHHTT-

pLDDT: mean 73.01, std 22.76, range [33.56, 97.56]